Protein AF-A0A9D5MM42-F1 (afdb_monomer_lite)

Structure (mmCIF, N/CA/C/O backbone):
data_AF-A0A9D5MM42-F1
#
_entry.id   AF-A0A9D5MM42-F1
#
loop_
_atom_site.group_PDB
_atom_site.id
_atom_site.type_symbol
_atom_site.label_atom_id
_atom_site.label_alt_id
_atom_site.label_comp_id
_atom_site.label_asym_id
_atom_site.label_entity_id
_atom_site.label_seq_id
_atom_site.pdbx_PDB_ins_code
_atom_site.Cartn_x
_atom_site.Cartn_y
_atom_site.Cartn_z
_atom_site.occupancy
_atom_site.B_iso_or_equiv
_atom_site.auth_seq_id
_atom_site.auth_comp_id
_atom_site.auth_asym_id
_atom_site.auth_atom_id
_atom_site.pdbx_PDB_model_num
ATOM 1 N N . MET A 1 1 ? -10.790 -15.289 27.534 1.00 64.50 1 MET A N 1
ATOM 2 C CA . MET A 1 1 ? -11.082 -13.850 27.663 1.00 64.50 1 MET A CA 1
ATOM 3 C C . MET A 1 1 ? -10.101 -13.116 26.774 1.00 64.50 1 MET A C 1
ATOM 5 O O . MET A 1 1 ? -8.904 -13.303 26.955 1.00 64.50 1 MET A O 1
ATOM 9 N N . ILE A 1 2 ? -10.607 -12.410 25.766 1.00 77.75 2 ILE A N 1
ATOM 10 C CA . ILE A 1 2 ? 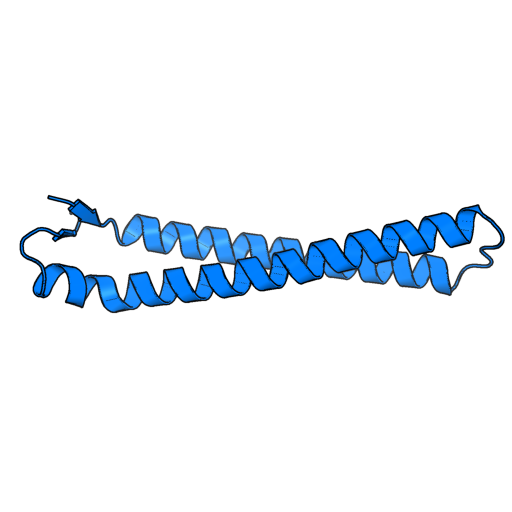-9.823 -11.682 24.761 1.00 77.75 2 ILE A CA 1
ATOM 11 C C . ILE A 1 2 ? -9.817 -10.207 25.161 1.00 77.75 2 ILE A C 1
ATOM 13 O O . ILE A 1 2 ? -10.854 -9.671 25.549 1.00 77.75 2 ILE A O 1
ATOM 17 N N . GLN A 1 3 ? -8.652 -9.568 25.097 1.00 78.06 3 GLN A N 1
ATOM 18 C CA . GLN A 1 3 ? -8.503 -8.149 25.405 1.00 78.06 3 GLN A CA 1
ATOM 19 C C . GLN A 1 3 ? -8.282 -7.350 24.122 1.00 78.06 3 GLN A C 1
ATOM 21 O O . GLN A 1 3 ? -7.463 -7.749 23.295 1.00 78.06 3 GLN A O 1
ATOM 26 N N . VAL A 1 4 ? -8.992 -6.231 23.974 1.00 76.62 4 VAL A N 1
ATOM 27 C CA . VAL A 1 4 ? -8.852 -5.319 22.832 1.00 76.62 4 VAL A CA 1
ATOM 28 C C . VAL A 1 4 ? -8.322 -3.973 23.306 1.00 76.62 4 VAL A C 1
ATOM 30 O O . VAL A 1 4 ? -8.871 -3.374 24.228 1.00 76.62 4 VAL A O 1
ATOM 33 N N . ASP A 1 5 ? -7.251 -3.511 22.671 1.00 83.69 5 ASP A N 1
ATOM 34 C CA . ASP A 1 5 ? -6.569 -2.255 22.971 1.00 83.69 5 ASP A CA 1
ATOM 35 C C . ASP A 1 5 ? -6.882 -1.237 21.870 1.00 83.69 5 ASP A C 1
ATOM 37 O O . ASP A 1 5 ? -6.290 -1.255 20.792 1.00 83.69 5 ASP A O 1
ATOM 41 N N . GLU A 1 6 ? -7.864 -0.378 22.129 1.00 78.44 6 GLU A N 1
ATOM 42 C CA . GLU A 1 6 ? -8.301 0.654 21.182 1.00 78.44 6 GLU A CA 1
ATOM 43 C C . GLU A 1 6 ? -7.193 1.676 20.894 1.00 78.44 6 GLU A C 1
ATOM 45 O O . GLU A 1 6 ? -7.136 2.235 19.800 1.00 78.44 6 GLU A O 1
ATOM 50 N N . LEU A 1 7 ? -6.276 1.875 21.846 1.00 79.44 7 LEU A N 1
ATOM 51 C CA . LEU A 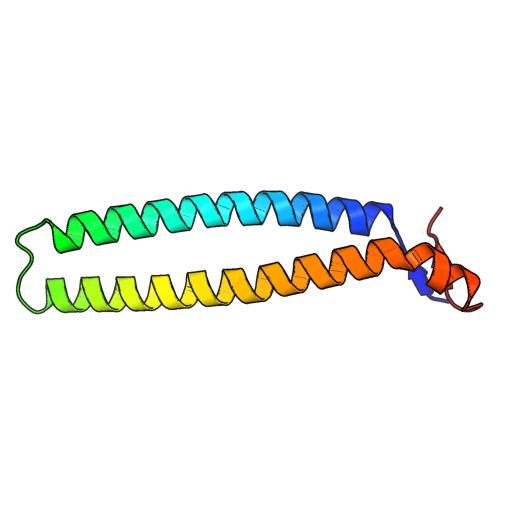1 7 ? -5.153 2.788 21.692 1.00 79.44 7 LEU A CA 1
ATOM 52 C C . LEU A 1 7 ? -4.122 2.210 20.718 1.00 79.44 7 LEU A C 1
ATOM 54 O O . LEU A 1 7 ? -3.673 2.926 19.830 1.00 79.44 7 LEU A O 1
ATOM 58 N N . LYS A 1 8 ? -3.833 0.904 20.798 1.00 83.12 8 LYS A N 1
ATOM 59 C CA . LYS A 1 8 ? -3.006 0.208 19.792 1.00 83.12 8 LYS A CA 1
ATOM 60 C C . LYS A 1 8 ? -3.647 0.164 18.410 1.00 83.12 8 LYS A C 1
ATOM 62 O O . LYS A 1 8 ? -2.922 0.262 17.427 1.00 83.12 8 LYS A O 1
ATOM 67 N N . ILE A 1 9 ? -4.972 0.021 18.323 1.00 82.88 9 ILE A N 1
ATOM 68 C CA . ILE A 1 9 ? -5.689 0.114 17.040 1.00 82.88 9 ILE A CA 1
ATOM 69 C C . ILE A 1 9 ? -5.521 1.522 16.448 1.00 82.88 9 ILE A C 1
ATOM 71 O O . ILE A 1 9 ? -5.209 1.648 15.271 1.00 82.88 9 ILE A O 1
ATOM 75 N N . GLY A 1 10 ? -5.643 2.570 17.269 1.00 78.69 10 GLY A N 1
ATOM 76 C CA . GLY A 1 10 ? -5.375 3.946 16.842 1.00 78.69 10 GLY A CA 1
ATOM 77 C C . GLY A 1 10 ? -3.924 4.170 16.398 1.00 78.69 10 GLY A C 1
ATOM 78 O O . GLY A 1 10 ? -3.699 4.726 15.333 1.00 78.69 10 GLY A O 1
ATOM 79 N N . THR A 1 11 ? -2.937 3.675 17.156 1.00 83.44 11 THR A N 1
ATOM 80 C CA . THR A 1 11 ? -1.517 3.745 16.754 1.00 83.44 11 THR A CA 1
ATOM 81 C C . THR A 1 11 ? -1.269 3.044 15.422 1.00 83.44 11 THR A C 1
ATOM 83 O O . THR A 1 11 ? -0.534 3.562 14.590 1.00 83.44 11 THR A O 1
ATOM 86 N N . TYR A 1 12 ? -1.907 1.895 15.197 1.00 84.06 12 TYR A N 1
ATOM 87 C CA . TYR A 1 12 ? -1.818 1.196 13.922 1.00 84.06 12 TYR A CA 1
ATOM 88 C C . TYR A 1 12 ? -2.366 2.044 12.762 1.00 84.06 12 TYR A C 1
ATOM 90 O O . TYR A 1 12 ? -1.748 2.080 11.704 1.00 84.06 12 TYR A O 1
ATOM 98 N N . GLU A 1 13 ? -3.496 2.739 12.938 1.00 81.12 13 GLU A N 1
ATOM 99 C CA . GLU A 1 13 ? -4.042 3.646 11.912 1.00 81.12 13 GLU A CA 1
ATOM 100 C C . GLU A 1 13 ? -3.099 4.826 11.616 1.00 81.12 13 GLU A C 1
ATOM 102 O O . GLU A 1 13 ? -2.902 5.172 10.452 1.00 81.12 13 GLU A O 1
ATOM 107 N N . ASP A 1 14 ? -2.469 5.408 12.641 1.00 83.00 14 ASP A N 1
ATOM 108 C CA . ASP A 1 14 ? -1.507 6.508 12.471 1.00 83.00 14 ASP A CA 1
ATOM 109 C C . ASP A 1 14 ? -0.229 6.047 11.732 1.00 83.00 14 ASP A C 1
ATOM 111 O O . ASP A 1 14 ? 0.275 6.724 10.825 1.00 83.00 14 ASP A O 1
ATOM 115 N N . GLU A 1 15 ? 0.296 4.871 12.094 1.00 84.56 15 GLU A N 1
ATOM 116 C CA . GLU A 1 15 ? 1.428 4.237 11.404 1.00 84.56 15 GLU A CA 1
ATOM 117 C C . GLU A 1 15 ? 1.070 3.886 9.951 1.00 84.56 15 GLU A C 1
ATOM 119 O O . GLU A 1 15 ? 1.884 4.073 9.043 1.00 84.56 15 GLU A O 1
ATOM 124 N N . HIS A 1 16 ? -0.164 3.434 9.716 1.00 81.94 16 HIS A N 1
ATOM 125 C CA . HIS A 1 16 ? -0.687 3.127 8.386 1.00 81.94 16 HIS A CA 1
ATOM 126 C C . HIS A 1 16 ? -0.747 4.375 7.499 1.00 81.94 16 HIS A C 1
ATOM 128 O O . HIS A 1 16 ? -0.207 4.362 6.390 1.00 81.94 16 HIS A O 1
ATOM 134 N N . GLN A 1 17 ? -1.289 5.480 8.016 1.00 80.75 17 GLN A N 1
ATOM 135 C CA . GLN A 1 17 ? -1.340 6.757 7.303 1.00 80.75 17 GLN A CA 1
ATOM 136 C C . GLN A 1 17 ? 0.063 7.244 6.906 1.00 80.75 17 GLN A C 1
ATOM 138 O O . GLN A 1 17 ? 0.288 7.636 5.759 1.00 80.75 17 GLN A O 1
ATOM 143 N N . SER A 1 18 ? 1.028 7.142 7.824 1.00 84.81 18 SER A N 1
ATOM 144 C CA . SER A 1 18 ? 2.431 7.505 7.563 1.00 84.81 18 SER A CA 1
ATOM 145 C C . SER A 1 18 ? 3.053 6.660 6.443 1.00 84.81 18 SER A C 1
ATOM 147 O O . SER A 1 18 ? 3.892 7.126 5.663 1.00 84.81 18 SER A O 1
ATOM 149 N N . MET A 1 19 ? 2.644 5.395 6.334 1.00 84.69 19 MET A N 1
ATOM 150 C CA . MET A 1 19 ? 3.123 4.526 5.272 1.00 84.69 19 MET A CA 1
ATOM 151 C C . MET A 1 19 ? 2.486 4.860 3.923 1.00 84.69 19 MET A C 1
ATOM 153 O O . MET A 1 19 ? 3.217 4.923 2.937 1.00 84.69 19 MET A O 1
ATOM 157 N N . LEU A 1 20 ? 1.182 5.155 3.863 1.00 82.56 20 LEU A N 1
ATOM 158 C CA . LEU A 1 20 ? 0.526 5.614 2.629 1.00 82.56 20 LEU A CA 1
ATOM 159 C C . LEU A 1 20 ? 1.201 6.867 2.046 1.00 82.56 20 LEU A C 1
ATOM 161 O O . LEU A 1 20 ? 1.408 6.955 0.836 1.00 82.56 20 LEU A O 1
ATOM 165 N N . GLU A 1 21 ? 1.623 7.804 2.895 1.00 84.94 21 GLU A N 1
ATOM 166 C CA . GLU A 1 21 ? 2.390 8.986 2.471 1.00 84.94 21 GLU A CA 1
ATOM 167 C C . GLU A 1 21 ? 3.752 8.612 1.857 1.00 84.94 21 GLU A C 1
ATOM 169 O O . GLU A 1 21 ? 4.159 9.143 0.816 1.00 84.94 21 GLU A O 1
ATOM 174 N N . SER A 1 22 ? 4.443 7.638 2.455 1.00 86.19 22 SER A N 1
ATOM 175 C CA . SER A 1 22 ? 5.694 7.098 1.908 1.00 86.19 22 SER A CA 1
ATOM 176 C C . SER A 1 22 ? 5.472 6.403 0.557 1.00 86.19 22 SER A C 1
ATOM 178 O O . SER A 1 22 ? 6.304 6.524 -0.344 1.00 86.19 22 SER A O 1
ATOM 180 N N . PHE A 1 23 ? 4.332 5.726 0.380 1.00 85.56 23 PHE A N 1
ATOM 181 C CA . PHE A 1 23 ? 3.942 5.119 -0.896 1.00 85.56 23 PHE A CA 1
ATOM 182 C C . PHE A 1 23 ? 3.659 6.152 -1.976 1.00 85.56 23 PHE A C 1
ATOM 184 O O . PHE A 1 23 ? 4.157 5.998 -3.089 1.00 85.56 23 PHE A O 1
ATOM 191 N N . SER A 1 24 ? 2.958 7.236 -1.643 1.00 85.88 24 SER A N 1
ATOM 192 C CA . SER A 1 24 ? 2.760 8.358 -2.567 1.00 85.88 24 SER A CA 1
ATOM 193 C C . SER A 1 24 ? 4.099 8.893 -3.084 1.00 85.88 24 SER A C 1
ATOM 195 O O . SER A 1 24 ? 4.264 9.120 -4.279 1.00 85.88 24 SER A O 1
ATOM 197 N N . THR A 1 25 ? 5.098 9.012 -2.203 1.00 88.50 25 THR A N 1
ATOM 198 C CA . THR A 1 25 ? 6.449 9.457 -2.588 1.00 88.50 25 THR A CA 1
ATOM 199 C C . THR A 1 25 ? 7.140 8.462 -3.535 1.00 88.50 25 THR A C 1
ATOM 201 O O . THR A 1 25 ? 7.810 8.858 -4.491 1.00 88.50 25 THR A O 1
ATOM 204 N N . LEU A 1 26 ? 6.992 7.153 -3.300 1.00 87.69 26 LEU A N 1
ATOM 205 C CA . LEU A 1 26 ? 7.522 6.120 -4.201 1.00 87.69 26 LEU A CA 1
ATOM 206 C C . LEU A 1 26 ? 6.849 6.152 -5.579 1.00 87.69 26 LEU A C 1
ATOM 208 O O . LEU A 1 26 ? 7.529 5.959 -6.590 1.00 87.69 26 LEU A O 1
ATOM 212 N N . ASP A 1 27 ? 5.547 6.430 -5.625 1.00 88.81 27 ASP A N 1
ATOM 213 C CA . ASP A 1 27 ? 4.791 6.557 -6.870 1.00 88.81 27 ASP A CA 1
ATOM 214 C C . ASP A 1 27 ? 5.273 7.751 -7.710 1.00 88.81 27 ASP A C 1
ATOM 216 O O . ASP A 1 27 ? 5.532 7.624 -8.909 1.00 88.81 27 ASP A O 1
ATOM 220 N N . GLU A 1 28 ? 5.534 8.891 -7.066 1.00 90.38 28 GLU A N 1
ATOM 221 C CA . GLU A 1 28 ? 6.128 10.069 -7.712 1.00 90.38 28 GLU A CA 1
ATOM 222 C C . GLU A 1 28 ? 7.525 9.781 -8.288 1.00 90.38 28 GLU A C 1
ATOM 224 O O . GLU A 1 28 ? 7.858 10.196 -9.408 1.00 90.38 28 GLU A O 1
ATOM 229 N N . HIS A 1 29 ? 8.358 9.033 -7.555 1.00 90.12 29 HIS A N 1
ATOM 230 C CA . HIS A 1 29 ? 9.663 8.601 -8.055 1.00 90.12 29 HIS A CA 1
ATOM 231 C C . HIS A 1 29 ? 9.530 7.666 -9.262 1.00 90.12 29 HIS A C 1
ATOM 233 O O . HIS A 1 29 ? 10.270 7.826 -10.239 1.00 90.12 29 HIS A O 1
ATOM 239 N N . ARG A 1 30 ? 8.574 6.729 -9.241 1.00 89.94 30 ARG A N 1
ATOM 240 C CA . ARG A 1 30 ? 8.274 5.856 -10.385 1.00 89.94 30 ARG A CA 1
ATOM 241 C C . ARG A 1 30 ? 7.901 6.679 -11.616 1.00 89.94 30 ARG A C 1
ATOM 243 O O . ARG A 1 30 ? 8.477 6.450 -12.680 1.00 89.94 30 ARG A O 1
ATOM 250 N N . GLU A 1 31 ? 6.992 7.645 -11.483 1.00 91.25 31 GLU A N 1
ATOM 251 C CA . GLU A 1 31 ? 6.609 8.528 -12.596 1.00 91.25 31 GLU A CA 1
ATOM 252 C C . GLU A 1 31 ? 7.798 9.330 -13.124 1.00 91.25 31 GLU A C 1
ATOM 254 O O . GLU A 1 31 ? 7.992 9.451 -14.335 1.00 91.25 31 GLU A O 1
ATOM 259 N N . THR A 1 32 ? 8.648 9.831 -12.227 1.00 91.44 32 THR A N 1
ATOM 260 C CA . THR A 1 32 ? 9.865 10.554 -12.608 1.00 91.44 32 THR A CA 1
ATOM 261 C C . THR A 1 32 ? 10.788 9.679 -13.458 1.00 91.44 32 THR A C 1
ATOM 263 O O . THR A 1 32 ? 11.233 10.106 -14.526 1.00 91.44 32 THR A O 1
ATOM 266 N N . ILE A 1 33 ? 11.041 8.435 -13.039 1.00 88.25 33 ILE A N 1
ATOM 267 C CA . ILE A 1 33 ? 11.893 7.502 -13.790 1.00 88.25 33 ILE A CA 1
ATOM 268 C C . ILE A 1 33 ? 11.238 7.130 -15.124 1.00 88.25 33 ILE A C 1
ATOM 270 O O . ILE A 1 33 ? 11.913 7.147 -16.154 1.00 88.25 33 ILE A O 1
ATOM 274 N N . ARG A 1 34 ? 9.928 6.858 -15.140 1.00 89.38 34 ARG A N 1
ATOM 275 C CA . ARG A 1 34 ? 9.178 6.575 -16.372 1.00 89.38 34 ARG A CA 1
ATOM 276 C C . ARG A 1 34 ? 9.315 7.715 -17.381 1.00 89.38 34 ARG A C 1
ATOM 278 O O . ARG A 1 34 ? 9.588 7.468 -18.553 1.00 89.38 34 ARG A O 1
ATOM 285 N N . ASN A 1 35 ? 9.207 8.961 -16.927 1.00 90.56 35 ASN A N 1
ATOM 286 C CA . ASN A 1 35 ? 9.389 10.139 -17.773 1.00 90.56 35 ASN A CA 1
ATOM 287 C C . ASN A 1 35 ? 10.823 10.262 -18.305 1.00 90.56 35 ASN A C 1
ATOM 289 O O . ASN A 1 35 ? 11.006 10.582 -19.477 1.00 90.56 35 ASN A O 1
ATOM 293 N N . ILE A 1 36 ? 11.845 9.978 -17.492 1.00 89.06 36 ILE A N 1
ATOM 294 C CA . ILE A 1 36 ? 13.252 9.975 -17.936 1.00 89.06 36 ILE A CA 1
ATOM 295 C C . ILE A 1 36 ? 13.492 8.909 -19.016 1.00 89.06 36 ILE A C 1
ATOM 297 O O . ILE A 1 36 ? 14.180 9.172 -20.006 1.00 89.06 36 ILE A O 1
ATOM 301 N N . VAL A 1 37 ? 12.926 7.713 -18.837 1.00 87.12 37 VAL A N 1
ATOM 302 C CA . VAL A 1 37 ? 13.049 6.605 -19.794 1.00 87.12 37 VAL A CA 1
ATOM 303 C C . VAL A 1 37 ? 12.306 6.916 -21.095 1.00 87.12 37 VAL A C 1
ATOM 305 O O . VAL A 1 37 ? 12.850 6.690 -22.170 1.00 87.12 37 VAL A O 1
ATOM 308 N N . ASN A 1 38 ? 11.106 7.494 -21.023 1.00 85.31 38 ASN A N 1
ATOM 309 C CA . 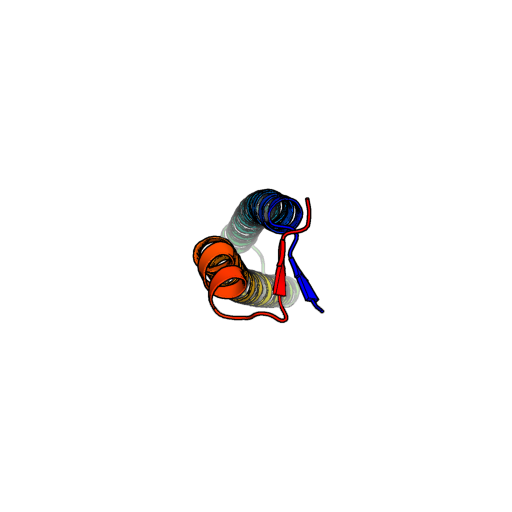ASN A 1 38 ? 10.309 7.820 -22.210 1.00 85.31 38 ASN A CA 1
ATOM 310 C C . ASN A 1 38 ? 10.820 9.047 -22.983 1.00 85.31 38 ASN A C 1
ATOM 312 O O . ASN A 1 38 ? 10.654 9.104 -24.198 1.00 85.31 38 ASN A O 1
ATOM 316 N N . ASN A 1 39 ? 11.429 10.023 -22.302 1.00 87.19 39 ASN A N 1
ATOM 317 C CA . ASN A 1 39 ? 11.919 11.257 -22.930 1.00 87.19 39 ASN A CA 1
ATOM 318 C C . ASN A 1 39 ? 13.391 11.186 -23.364 1.00 87.19 39 ASN A C 1
ATOM 320 O O . ASN A 1 39 ? 13.884 12.114 -24.006 1.00 87.19 39 ASN A O 1
ATOM 324 N N . GLY A 1 40 ? 14.121 10.137 -22.981 1.00 78.94 40 GLY A N 1
ATOM 325 C CA . GLY A 1 40 ? 15.498 9.934 -23.420 1.00 78.94 40 GLY A CA 1
ATOM 326 C C . GLY A 1 40 ? 15.587 9.162 -24.738 1.00 78.94 40 GLY A C 1
ATOM 327 O O . GLY A 1 40 ? 14.678 8.425 -25.109 1.00 78.94 40 GLY A O 1
ATOM 328 N N . ASN A 1 41 ? 16.729 9.270 -25.418 1.00 83.12 41 ASN A N 1
ATOM 329 C CA . ASN A 1 41 ? 17.043 8.460 -26.600 1.00 83.12 41 ASN A CA 1
ATOM 330 C C . ASN A 1 41 ? 17.606 7.095 -26.172 1.00 83.12 41 ASN A C 1
ATOM 332 O O . ASN A 1 41 ? 18.790 6.809 -26.356 1.00 83.12 41 ASN A O 1
ATOM 336 N N . TRP A 1 42 ? 16.773 6.291 -25.517 1.00 81.94 42 TRP A N 1
ATOM 337 C CA . TRP A 1 42 ? 17.117 4.944 -25.073 1.00 81.94 42 TRP A CA 1
ATOM 338 C C . TRP A 1 42 ? 16.754 3.942 -26.171 1.00 81.94 42 TRP A C 1
ATOM 340 O O . TRP A 1 42 ? 15.620 3.920 -26.639 1.00 81.94 42 TRP A O 1
ATOM 350 N N . GLU A 1 43 ? 17.695 3.090 -26.572 1.00 86.06 43 GLU A N 1
ATOM 351 C CA . GLU A 1 43 ? 17.469 2.091 -27.620 1.00 86.06 43 GLU A CA 1
ATOM 352 C C . GLU A 1 43 ? 18.082 0.736 -27.248 1.00 86.06 43 GLU A C 1
ATOM 354 O O . GLU A 1 43 ? 19.003 0.636 -26.430 1.00 86.06 43 GLU A O 1
ATOM 359 N N . GLY A 1 44 ? 17.569 -0.320 -27.880 1.00 89.38 44 GLY A N 1
ATOM 360 C CA . GLY A 1 44 ? 18.069 -1.684 -27.733 1.00 89.38 44 GLY A CA 1
ATOM 361 C C . GLY A 1 44 ? 17.750 -2.328 -26.381 1.00 89.38 44 GLY A C 1
ATOM 362 O O . GLY A 1 44 ? 16.877 -1.886 -25.636 1.00 89.38 44 GLY A O 1
ATOM 363 N N . ALA A 1 45 ? 18.485 -3.395 -26.059 1.00 89.50 45 ALA A N 1
ATOM 364 C CA . ALA A 1 45 ? 18.200 -4.265 -24.915 1.00 89.50 45 ALA A CA 1
ATOM 365 C C . ALA A 1 45 ? 18.161 -3.532 -23.559 1.00 89.50 45 ALA A C 1
ATOM 367 O O . ALA A 1 45 ? 17.407 -3.917 -22.668 1.00 89.50 45 ALA A O 1
ATOM 368 N N . SER A 1 46 ? 18.941 -2.460 -23.395 1.00 82.75 46 SER A N 1
ATOM 369 C CA . SER A 1 46 ? 18.943 -1.664 -22.161 1.00 82.75 46 SER A CA 1
ATOM 370 C C . SER A 1 46 ? 17.621 -0.922 -21.947 1.00 82.75 46 SER A C 1
ATOM 372 O O . SER A 1 46 ? 17.141 -0.854 -20.820 1.00 82.75 46 SER A O 1
ATOM 374 N N . TYR A 1 47 ? 17.008 -0.400 -23.016 1.00 88.75 47 TYR A N 1
ATOM 375 C CA . TYR A 1 47 ? 15.696 0.247 -22.938 1.00 88.75 47 TYR A CA 1
ATOM 376 C C . TYR A 1 47 ? 14.597 -0.758 -22.590 1.00 88.75 47 TYR A C 1
ATOM 378 O O . TYR A 1 47 ? 13.802 -0.514 -21.684 1.00 88.75 47 TYR A O 1
ATOM 386 N N . GLU A 1 48 ? 14.593 -1.912 -23.260 1.00 90.69 48 GLU A N 1
ATOM 387 C CA . GLU A 1 48 ? 13.635 -2.992 -22.994 1.00 90.69 48 GLU A CA 1
ATOM 388 C C . GLU A 1 48 ? 13.733 -3.480 -21.542 1.00 90.69 48 GLU A C 1
ATOM 390 O O . GLU A 1 48 ? 12.716 -3.661 -20.872 1.00 90.69 48 GLU A O 1
ATOM 395 N N . MET A 1 49 ? 14.957 -3.611 -21.017 1.00 89.62 49 MET A N 1
ATOM 396 C CA . MET A 1 49 ? 15.187 -3.970 -19.619 1.00 89.62 49 MET A CA 1
ATOM 397 C C . MET A 1 49 ? 14.670 -2.891 -18.658 1.00 89.62 49 MET A C 1
ATOM 399 O O . MET A 1 49 ? 13.993 -3.225 -17.685 1.00 89.62 49 MET A O 1
ATOM 403 N N . CYS A 1 50 ? 14.929 -1.607 -18.930 1.00 88.62 50 CYS A N 1
ATOM 404 C CA . CYS A 1 50 ? 14.393 -0.503 -18.128 1.00 88.62 50 CYS A CA 1
ATOM 405 C C . CYS A 1 50 ? 12.859 -0.489 -18.114 1.00 88.62 50 CYS A C 1
ATOM 407 O O . CYS A 1 50 ? 12.270 -0.346 -17.043 1.00 88.62 50 CYS A O 1
ATOM 409 N N . GLN A 1 51 ? 12.210 -0.692 -19.264 1.00 90.44 51 GLN A N 1
ATOM 410 C CA . GLN A 1 51 ? 10.749 -0.762 -19.342 1.00 90.44 51 GLN A CA 1
ATOM 411 C C . GLN A 1 51 ? 10.193 -1.975 -18.589 1.00 90.44 51 GLN A C 1
ATOM 413 O O . GLN A 1 51 ? 9.207 -1.848 -17.867 1.00 90.44 51 GLN A O 1
ATOM 418 N N . SER A 1 52 ? 10.848 -3.136 -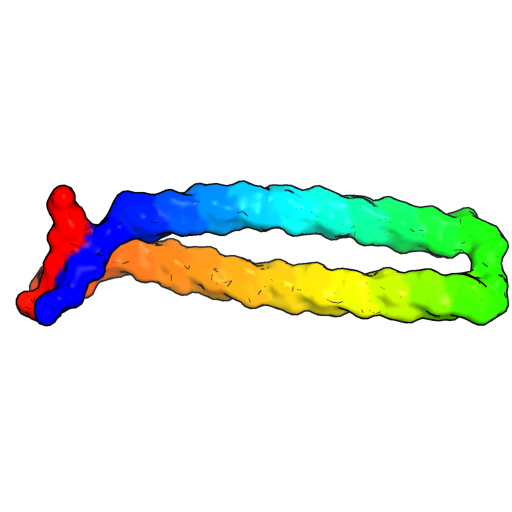18.683 1.00 92.62 52 SER A N 1
ATOM 419 C CA . SER A 1 52 ? 10.440 -4.331 -17.937 1.00 92.62 52 SER A CA 1
ATOM 420 C C . SER A 1 52 ? 10.548 -4.138 -16.424 1.00 92.62 52 SER A C 1
ATOM 422 O O . SER A 1 52 ? 9.661 -4.573 -15.692 1.00 92.62 52 SER A O 1
ATOM 424 N N . VAL A 1 53 ? 11.616 -3.493 -15.943 1.00 90.31 53 VAL A N 1
ATOM 425 C CA . VAL A 1 53 ? 11.778 -3.189 -14.514 1.00 90.31 53 VAL A CA 1
ATOM 426 C C . VAL A 1 53 ? 10.729 -2.176 -14.060 1.00 90.31 53 VAL A C 1
ATOM 428 O O . VAL A 1 53 ? 10.118 -2.370 -13.014 1.00 90.31 53 VAL A O 1
ATOM 431 N N . LEU A 1 54 ? 10.468 -1.129 -14.849 1.00 91.62 54 LEU A N 1
ATOM 432 C CA . LEU A 1 54 ? 9.431 -0.140 -14.541 1.00 91.62 54 LEU A CA 1
ATOM 433 C C . LEU A 1 54 ? 8.027 -0.747 -14.490 1.00 91.62 54 LEU A C 1
ATOM 435 O O . LEU A 1 54 ? 7.240 -0.369 -13.621 1.00 91.62 54 LEU A O 1
ATOM 439 N N . ALA A 1 55 ? 7.717 -1.688 -15.382 1.00 91.62 55 ALA A N 1
ATOM 440 C CA . ALA A 1 55 ? 6.460 -2.427 -15.348 1.00 91.62 55 ALA A CA 1
ATOM 441 C C . ALA A 1 55 ? 6.338 -3.242 -14.052 1.00 91.62 55 ALA A C 1
ATOM 443 O O . ALA A 1 55 ? 5.368 -3.074 -13.324 1.00 91.62 55 ALA A O 1
ATOM 444 N N . ALA A 1 56 ? 7.369 -4.015 -13.693 1.00 90.69 56 ALA A N 1
ATOM 445 C CA . ALA A 1 56 ? 7.368 -4.799 -12.457 1.00 90.69 56 ALA A CA 1
ATOM 446 C C . ALA A 1 56 ? 7.245 -3.929 -11.191 1.00 90.69 56 ALA A C 1
ATOM 448 O O . ALA A 1 56 ? 6.556 -4.301 -10.244 1.00 90.69 56 ALA A O 1
ATOM 449 N N . VAL A 1 57 ? 7.894 -2.758 -11.171 1.00 89.88 57 VAL A N 1
ATOM 450 C CA . VAL A 1 57 ? 7.751 -1.783 -10.077 1.00 89.88 57 VAL A CA 1
ATOM 451 C C . VAL A 1 57 ? 6.330 -1.219 -10.023 1.00 89.88 57 VAL A C 1
ATOM 453 O O . VAL A 1 57 ? 5.791 -1.082 -8.930 1.00 89.88 57 VAL A O 1
ATOM 456 N N . SER A 1 58 ? 5.718 -0.921 -11.176 1.00 89.81 58 SER A N 1
ATOM 457 C CA . SER A 1 58 ? 4.331 -0.433 -11.245 1.00 89.81 58 SER A CA 1
ATOM 458 C C . SER A 1 58 ? 3.366 -1.479 -10.682 1.00 89.81 58 SER A C 1
ATOM 460 O O . SER A 1 58 ? 2.615 -1.177 -9.762 1.00 89.81 58 SER A O 1
ATOM 462 N N . ASP A 1 59 ? 3.477 -2.730 -11.136 1.00 91.88 59 ASP A N 1
ATOM 463 C CA . ASP A 1 59 ? 2.628 -3.830 -10.669 1.00 91.88 59 ASP A CA 1
ATOM 464 C C . ASP A 1 59 ? 2.765 -4.059 -9.157 1.00 91.88 59 ASP A C 1
ATOM 466 O O . ASP A 1 59 ? 1.783 -4.328 -8.464 1.00 91.88 59 ASP A O 1
ATOM 470 N N . TYR A 1 60 ? 3.984 -3.961 -8.619 1.00 89.50 60 TYR A N 1
ATOM 471 C CA . TYR A 1 60 ? 4.211 -4.113 -7.185 1.00 89.50 60 TYR A CA 1
ATOM 472 C C . TYR A 1 60 ? 3.558 -2.984 -6.379 1.00 89.50 60 TYR A C 1
ATOM 474 O O . TYR A 1 60 ? 2.897 -3.256 -5.378 1.00 89.50 60 TYR A O 1
ATOM 482 N N . LEU A 1 61 ? 3.731 -1.731 -6.808 1.00 88.25 61 LEU A N 1
ATOM 483 C CA . LEU A 1 61 ? 3.168 -0.569 -6.118 1.00 88.25 61 LEU A CA 1
ATOM 484 C C . LEU A 1 61 ? 1.636 -0.562 -6.175 1.00 88.25 61 LEU A C 1
ATOM 486 O O . LEU A 1 61 ? 1.003 -0.297 -5.154 1.00 88.25 61 LEU A O 1
ATOM 490 N N . ASP A 1 62 ? 1.045 -0.921 -7.315 1.00 88.69 62 ASP A N 1
ATOM 491 C CA . ASP A 1 62 ? -0.409 -0.970 -7.482 1.00 88.69 62 ASP A CA 1
ATOM 492 C C . ASP A 1 62 ? -1.040 -2.063 -6.598 1.00 88.69 62 ASP A C 1
ATOM 494 O O . ASP A 1 62 ? -2.023 -1.808 -5.898 1.00 88.69 62 ASP A O 1
ATOM 498 N N . ASN A 1 63 ? -0.449 -3.266 -6.563 1.00 89.25 63 ASN A N 1
ATOM 499 C CA . ASN A 1 63 ? -0.917 -4.347 -5.688 1.00 89.25 63 ASN A CA 1
ATOM 500 C C . ASN A 1 63 ? -0.763 -3.986 -4.211 1.00 89.25 63 ASN A C 1
ATOM 502 O O . ASN A 1 63 ? -1.700 -4.154 -3.435 1.00 89.25 63 ASN A O 1
ATOM 506 N N . PHE A 1 64 ? 0.393 -3.437 -3.833 1.00 85.69 64 PHE A N 1
ATOM 507 C CA . PHE A 1 64 ? 0.621 -3.003 -2.463 1.00 85.69 64 PHE A CA 1
ATOM 508 C C . PHE A 1 64 ? -0.410 -1.952 -2.034 1.00 85.69 64 PHE A C 1
ATOM 510 O O . PHE A 1 64 ? -0.964 -2.050 -0.943 1.00 85.69 64 PHE A O 1
ATOM 517 N N . ASN A 1 65 ? -0.694 -0.961 -2.884 1.00 85.19 65 ASN A N 1
ATOM 518 C CA . ASN A 1 65 ? -1.666 0.087 -2.581 1.00 85.19 65 ASN A CA 1
ATOM 519 C C . ASN A 1 65 ? -3.085 -0.473 -2.376 1.00 85.19 65 ASN A C 1
ATOM 521 O O . ASN A 1 65 ? -3.795 -0.028 -1.469 1.00 85.19 65 ASN A O 1
ATOM 525 N N . ASN A 1 66 ? -3.488 -1.467 -3.174 1.00 87.00 66 ASN A N 1
ATOM 526 C CA . ASN A 1 66 ? -4.771 -2.153 -3.003 1.00 87.00 66 ASN A CA 1
ATOM 527 C C . ASN A 1 66 ? -4.833 -2.900 -1.664 1.00 87.00 66 ASN A C 1
ATOM 529 O O . ASN A 1 66 ? -5.719 -2.611 -0.857 1.00 87.00 66 ASN A O 1
ATOM 533 N N . ASP A 1 67 ? -3.856 -3.773 -1.393 1.00 86.00 67 ASP A N 1
ATOM 534 C CA . ASP A 1 67 ? -3.777 -4.547 -0.145 1.00 86.00 67 ASP A CA 1
ATOM 535 C C . ASP A 1 67 ? -3.803 -3.623 1.084 1.00 86.00 67 ASP A C 1
ATOM 537 O O . ASP A 1 67 ? -4.482 -3.886 2.081 1.00 86.00 67 ASP A O 1
ATOM 541 N N . TYR A 1 68 ? -3.093 -2.494 1.008 1.00 81.81 68 TYR A N 1
ATOM 542 C CA . TYR A 1 68 ? -3.034 -1.537 2.107 1.00 81.81 68 TYR A CA 1
ATOM 543 C C . TYR A 1 68 ? -4.314 -0.738 2.297 1.00 81.81 68 TYR A C 1
ATOM 545 O O . TYR A 1 68 ? -4.681 -0.468 3.441 1.00 81.81 68 TYR A O 1
ATOM 553 N N . THR A 1 69 ? -5.017 -0.390 1.222 1.00 84.38 69 THR A N 1
ATOM 554 C CA . THR A 1 69 ? -6.319 0.282 1.316 1.00 84.38 69 THR A CA 1
ATOM 555 C C . THR A 1 69 ? -7.361 -0.630 1.969 1.00 84.38 69 THR A C 1
ATOM 557 O O . THR A 1 69 ? -8.106 -0.189 2.847 1.00 84.38 69 THR A O 1
ATOM 560 N N . GLU A 1 70 ? -7.381 -1.915 1.604 1.00 87.19 70 GLU A N 1
ATOM 561 C CA . GLU A 1 70 ? -8.270 -2.911 2.216 1.00 87.19 70 GLU A CA 1
ATOM 562 C C . GLU A 1 70 ? -7.981 -3.088 3.711 1.00 87.19 70 GLU A C 1
ATOM 564 O O . GLU A 1 70 ? -8.898 -3.089 4.537 1.00 87.19 70 GLU A O 1
ATOM 569 N N . LEU A 1 71 ? -6.700 -3.162 4.074 1.00 84.81 71 LEU A N 1
ATOM 570 C CA . LEU A 1 71 ? -6.261 -3.282 5.460 1.00 84.81 71 LEU A CA 1
ATOM 571 C C . LEU A 1 71 ? -6.657 -2.065 6.310 1.00 84.81 71 LEU A C 1
ATOM 573 O O . LEU A 1 71 ? -7.160 -2.239 7.421 1.00 84.81 71 LEU A O 1
ATOM 577 N N . ALA A 1 72 ? -6.499 -0.847 5.778 1.00 83.00 72 ALA A N 1
ATOM 578 C CA . ALA A 1 72 ? -6.950 0.380 6.442 1.00 83.00 72 ALA A CA 1
ATOM 579 C C . ALA A 1 72 ? -8.460 0.352 6.700 1.00 83.00 72 ALA A C 1
ATOM 581 O O . ALA A 1 72 ? -8.913 0.660 7.804 1.00 83.00 72 ALA A O 1
ATOM 582 N N . SER A 1 73 ? -9.240 -0.056 5.695 1.00 86.38 73 SER A N 1
ATOM 583 C CA . SER A 1 73 ? -10.693 -0.169 5.820 1.00 86.38 73 SER A CA 1
ATOM 584 C C . SER A 1 73 ? -11.087 -1.167 6.911 1.00 86.38 73 SER A C 1
ATOM 586 O O . SER A 1 73 ? -11.925 -0.853 7.755 1.00 86.38 73 SER A O 1
ATOM 588 N N . ALA A 1 74 ? -10.459 -2.346 6.939 1.00 86.50 74 ALA A N 1
ATOM 589 C CA . ALA A 1 74 ? -10.736 -3.375 7.939 1.00 86.50 74 ALA A CA 1
ATOM 590 C C . ALA A 1 74 ? -10.387 -2.918 9.366 1.00 86.50 74 ALA A C 1
ATOM 592 O O . ALA A 1 74 ? -11.125 -3.201 10.312 1.00 86.50 74 ALA A O 1
ATOM 593 N N . VAL A 1 75 ? -9.279 -2.190 9.536 1.00 84.44 75 VAL A N 1
ATOM 594 C CA . VAL A 1 75 ? -8.875 -1.662 10.848 1.00 84.44 75 VAL A CA 1
ATOM 595 C C . VAL A 1 75 ? -9.816 -0.552 11.310 1.00 84.44 75 VAL A C 1
ATOM 597 O O . VAL A 1 75 ? -10.233 -0.559 12.469 1.00 84.44 75 VAL A O 1
ATOM 600 N N . SER A 1 76 ? -10.221 0.343 10.409 1.00 84.75 76 SER A N 1
ATOM 601 C CA . SER A 1 76 ? -11.188 1.399 10.722 1.00 84.75 76 SER A CA 1
ATOM 602 C C . SER A 1 76 ? -12.559 0.832 11.104 1.00 84.75 76 SER A C 1
ATOM 604 O O . SER A 1 76 ? -13.199 1.285 12.063 1.00 84.75 76 SER A O 1
ATOM 606 N N . GLU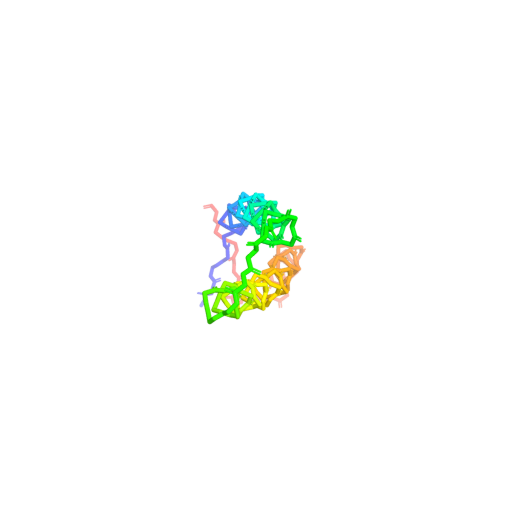 A 1 77 ? -12.995 -0.222 10.410 1.00 86.44 77 GLU A N 1
ATOM 607 C CA . GLU A 1 77 ? -14.212 -0.954 10.750 1.00 86.44 77 GLU A CA 1
ATOM 608 C C . GLU A 1 77 ? -14.093 -1.613 12.128 1.00 86.44 77 GLU A C 1
ATOM 610 O O . GLU A 1 77 ? -14.996 -1.459 12.958 1.00 86.44 77 GLU A O 1
ATOM 615 N N . LEU A 1 78 ? -12.964 -2.272 12.413 1.00 83.38 78 LEU A N 1
ATOM 616 C CA . LEU A 1 78 ? -12.679 -2.844 13.726 1.00 83.38 78 LEU A CA 1
ATOM 617 C C . LEU A 1 78 ? -12.771 -1.765 14.811 1.00 83.38 78 LEU A C 1
ATOM 619 O O . LEU A 1 78 ? -13.525 -1.942 15.768 1.00 83.38 78 LEU A O 1
ATOM 623 N N . ARG A 1 79 ? -12.076 -0.631 14.646 1.00 82.44 79 ARG A N 1
ATOM 624 C CA . ARG A 1 79 ? -12.076 0.492 15.597 1.00 82.44 79 ARG A CA 1
ATOM 625 C C . ARG A 1 79 ? -13.490 0.995 15.882 1.00 82.44 79 ARG A C 1
ATOM 627 O O . ARG A 1 79 ? -13.867 1.147 17.043 1.00 82.44 79 ARG A O 1
ATOM 634 N N . THR A 1 80 ? -14.285 1.193 14.833 1.00 85.31 80 THR A N 1
ATOM 635 C CA . THR A 1 80 ? -15.665 1.691 14.932 1.00 85.31 80 THR A CA 1
ATOM 636 C C . THR A 1 80 ? -16.573 0.731 15.712 1.00 85.31 80 THR A C 1
ATOM 638 O O . THR A 1 80 ? -17.442 1.175 16.463 1.00 85.31 80 THR A O 1
ATOM 641 N N . HIS A 1 81 ? -16.353 -0.582 15.593 1.00 86.19 81 HIS A N 1
ATOM 642 C CA . HIS A 1 81 ? -17.228 -1.604 16.179 1.00 86.19 81 HIS A CA 1
ATOM 643 C C . HIS A 1 81 ? -16.717 -2.207 17.497 1.00 86.19 81 HIS A C 1
ATOM 645 O O . HIS A 1 81 ? -17.453 -2.954 18.146 1.00 86.19 81 HIS A O 1
ATOM 651 N N . VAL A 1 82 ? -15.513 -1.847 17.964 1.00 83.19 82 VAL A N 1
ATOM 652 C CA . VAL A 1 82 ? -14.938 -2.332 19.237 1.00 83.19 82 VAL A CA 1
ATOM 653 C C . VAL A 1 82 ? -15.899 -2.170 20.420 1.00 83.19 82 VAL A C 1
ATOM 655 O O . VAL A 1 82 ? -15.996 -3.064 21.262 1.00 83.19 82 VAL A O 1
ATOM 658 N N . GLY A 1 83 ? -16.638 -1.058 20.493 1.00 79.62 83 GLY A N 1
ATOM 659 C CA . GLY A 1 83 ? -17.627 -0.833 21.553 1.00 79.62 83 GLY A CA 1
ATOM 660 C C . GLY A 1 83 ? -18.761 -1.864 21.546 1.00 79.62 83 GLY A C 1
ATOM 661 O O . GLY A 1 83 ? -19.095 -2.423 22.595 1.00 79.62 83 GLY A O 1
ATOM 662 N N . SER A 1 84 ? -19.309 -2.160 20.367 1.00 84.25 84 SER A N 1
ATOM 663 C CA . SER A 1 84 ? -20.365 -3.161 20.192 1.00 84.25 84 SER A CA 1
ATOM 664 C C . SER A 1 84 ? -19.850 -4.567 20.497 1.00 84.25 84 SER A C 1
ATOM 666 O O .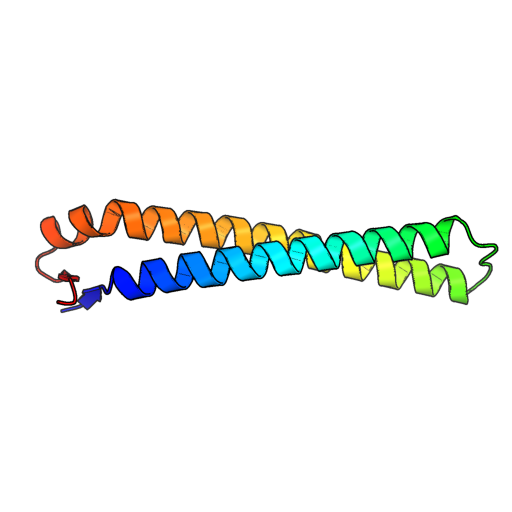 SER A 1 84 ? -20.477 -5.276 21.279 1.00 84.25 84 SER A O 1
ATOM 668 N N . PHE A 1 85 ? -18.657 -4.940 20.013 1.00 80.62 85 PHE A N 1
ATOM 669 C CA . PHE A 1 85 ? -18.068 -6.262 20.276 1.00 80.62 85 PHE A CA 1
ATOM 670 C C . PHE A 1 85 ? -17.874 -6.555 21.767 1.00 80.62 85 PHE A C 1
ATOM 672 O O . PHE A 1 85 ? -18.128 -7.672 22.216 1.00 80.62 85 PHE A O 1
ATOM 679 N N . VAL A 1 86 ? -17.445 -5.555 22.541 1.00 82.38 86 VAL A N 1
ATOM 680 C CA . VAL A 1 86 ? -17.280 -5.676 23.998 1.00 82.38 86 VAL A CA 1
ATOM 681 C C . VAL A 1 86 ? -18.633 -5.801 24.700 1.00 82.38 86 VAL A C 1
ATOM 683 O O . VAL A 1 86 ? -18.767 -6.554 25.659 1.00 82.38 86 VAL A O 1
ATOM 686 N N . THR A 1 87 ? -19.647 -5.076 24.229 1.00 82.81 87 THR A N 1
ATOM 687 C CA . THR A 1 87 ? -20.978 -5.074 24.855 1.00 82.81 87 THR A CA 1
ATOM 688 C C . THR A 1 87 ? -21.745 -6.366 24.565 1.00 82.81 87 THR A C 1
ATOM 690 O O . THR A 1 87 ? -22.456 -6.879 25.427 1.00 82.81 87 THR A O 1
ATOM 693 N N . GLU A 1 88 ? -21.593 -6.910 23.359 1.00 86.81 88 GLU A N 1
ATOM 694 C CA . GLU A 1 88 ? -22.337 -8.075 22.871 1.00 86.81 88 GLU A CA 1
ATOM 695 C C . GLU A 1 88 ? -21.663 -9.413 23.209 1.00 86.81 88 GLU A C 1
ATOM 697 O O . GLU A 1 88 ? -22.326 -10.452 23.212 1.00 86.81 88 GLU A O 1
ATOM 702 N N . SER A 1 89 ? -20.363 -9.413 23.529 1.00 83.88 89 SER A N 1
ATOM 703 C CA . SER A 1 89 ? -19.611 -10.624 23.862 1.00 83.88 89 SER A CA 1
ATOM 704 C C . SER A 1 89 ? -19.033 -10.575 25.280 1.00 83.88 89 SER A C 1
ATOM 706 O O . SER A 1 89 ? -18.018 -9.919 25.508 1.00 83.88 89 SER A O 1
ATOM 708 N N . PRO A 1 90 ? -19.553 -11.386 26.225 1.00 81.06 90 PRO A N 1
ATOM 709 C CA . PRO A 1 90 ? -19.014 -11.501 27.588 1.00 81.06 90 PRO A CA 1
ATOM 710 C C . PRO A 1 90 ? -17.555 -11.983 27.652 1.00 81.06 90 PRO A C 1
ATOM 712 O O . PRO A 1 90 ? -16.931 -11.980 28.710 1.00 81.06 90 PRO A O 1
ATOM 715 N N . SER A 1 91 ? -17.027 -12.482 26.533 1.00 84.00 91 SER A N 1
ATOM 716 C CA . SER A 1 91 ? -15.675 -13.027 26.425 1.00 84.00 91 SER A CA 1
ATOM 717 C C . SER A 1 91 ? -14.626 -12.001 25.981 1.00 84.00 91 SER A C 1
ATOM 719 O O . SER A 1 91 ? -13.433 -12.328 26.009 1.00 84.00 91 SER A O 1
ATOM 721 N N . VAL A 1 92 ? -15.056 -10.792 25.600 1.00 79.69 92 VAL A N 1
ATOM 722 C CA . VAL A 1 92 ? -14.227 -9.696 25.087 1.00 79.69 92 VAL A CA 1
ATOM 723 C C . VAL A 1 92 ? -14.277 -8.524 26.064 1.00 79.69 92 VAL A C 1
ATOM 725 O O . VAL A 1 92 ? -15.346 -8.129 26.514 1.00 79.69 92 VAL A O 1
ATOM 728 N N . GLN A 1 93 ? -13.122 -7.949 26.388 1.00 82.62 93 GLN A N 1
ATOM 729 C CA . GLN A 1 93 ? -13.036 -6.748 27.222 1.00 82.62 93 GLN A CA 1
ATOM 730 C C . GLN A 1 93 ? -12.063 -5.730 26.624 1.00 82.62 93 GLN A C 1
ATOM 732 O O . GLN A 1 93 ? -11.099 -6.113 25.956 1.00 82.62 93 GLN A O 1
ATOM 737 N N . LYS A 1 94 ? -12.272 -4.439 26.901 1.00 79.88 94 LYS A N 1
ATOM 738 C CA . LYS A 1 94 ? -11.264 -3.413 26.601 1.00 79.88 94 LYS A CA 1
ATOM 739 C C . LYS A 1 94 ? -10.072 -3.539 27.559 1.00 79.88 94 LYS A C 1
ATOM 741 O O . LYS A 1 94 ? -10.255 -3.864 28.733 1.00 79.88 94 LYS A O 1
ATOM 746 N N . LEU A 1 95 ? -8.865 -3.292 27.057 1.00 81.56 95 LEU A N 1
ATOM 747 C CA . LEU A 1 95 ? -7.706 -2.963 27.888 1.00 81.56 95 LEU A CA 1
ATOM 748 C C . LEU A 1 95 ? -7.913 -1.556 28.464 1.00 81.56 95 LEU A C 1
ATOM 750 O O . LEU A 1 95 ? -8.323 -0.653 27.737 1.00 81.56 95 LEU A O 1
ATOM 754 N N . VAL A 1 96 ? -7.716 -1.427 29.778 1.00 68.94 96 VAL A N 1
ATOM 755 C CA . VAL A 1 96 ? -7.872 -0.178 30.545 1.00 68.94 96 VAL A CA 1
ATOM 756 C C . VAL A 1 96 ? -6.530 0.525 30.645 1.00 68.94 96 VAL A C 1
ATOM 758 O O . VAL A 1 96 ? -5.545 -0.191 30.941 1.00 68.94 96 VAL A O 1
#

Foldseek 3Di:
DAEDELVVLVVVLVVLVVVVVVLVVVVVVLVVLVCVLVVDPDDDPVSVVSVVVSVVSVVVSVVVVVVSVVVSVVSVVCSVCVVVCCVVDVVYDYDD

Sequence (96 aa):
MIQVDELKIGTYEDEHQSMLESFSTLDEHRETIRNIVNNGNWEGASYEMCQSVLAAVSDYLDNFNNDYTELASAVSELRTHVGSFVTESPSVQKLV

Radius of gyration: 21.06 Å; chains: 1; bounding box: 41×25×58 Å

Secondary structure (DSSP, 8-state):
-EEE-HHHHHHHHHHHHHHHHHHHHHHHHHHHHHHHHHHS---SHHHHHHHHHHHHHHHHHHHHHHHHHHHHHHHHHHHHHHHHHHHH-TTEEE--

pLDDT: mean 85.08, std 4.65, range [64.5, 92.62]